Protein AF-A0A973HMG7-F1 (afdb_monomer_lite)

pLDDT: mean 90.46, std 10.55, range [50.94, 98.19]

Structure (mmCIF, N/CA/C/O backbone):
data_AF-A0A973HMG7-F1
#
_entry.id   AF-A0A973HMG7-F1
#
loop_
_atom_site.group_PDB
_atom_site.id
_atom_site.type_symbol
_atom_site.label_atom_id
_atom_site.label_alt_id
_atom_site.label_comp_id
_atom_site.label_asym_id
_atom_site.label_entity_id
_atom_site.label_seq_id
_atom_site.pdbx_PDB_ins_code
_atom_site.Cartn_x
_atom_site.Cartn_y
_atom_site.Cartn_z
_atom_site.occupancy
_atom_site.B_iso_or_equiv
_atom_site.auth_seq_id
_atom_site.auth_comp_id
_atom_site.auth_asym_id
_atom_site.auth_atom_id
_atom_site.pdbx_PDB_model_num
ATOM 1 N N . VAL A 1 1 ? -1.725 -6.687 -0.067 1.00 92.00 1 VAL A N 1
ATOM 2 C CA . VAL A 1 1 ? -1.777 -5.915 -1.331 1.00 92.00 1 VAL A CA 1
ATOM 3 C C . VAL A 1 1 ? -3.225 -5.803 -1.782 1.00 92.00 1 VAL A C 1
ATOM 5 O O . VAL A 1 1 ? -3.994 -6.691 -1.416 1.00 92.00 1 VAL A O 1
ATOM 8 N N . PRO A 1 2 ? -3.617 -4.746 -2.509 1.00 96.94 2 PRO A N 1
ATOM 9 C CA . PRO A 1 2 ? -4.951 -4.655 -3.096 1.00 96.94 2 PRO A CA 1
ATOM 10 C C . PRO A 1 2 ? -5.254 -5.838 -4.023 1.00 96.94 2 PRO A C 1
ATOM 12 O O . PRO A 1 2 ? -4.351 -6.400 -4.649 1.00 96.94 2 PRO A O 1
ATOM 15 N N . SER A 1 3 ? -6.534 -6.195 -4.126 1.00 97.19 3 SER A N 1
ATOM 16 C CA . SER A 1 3 ? -7.017 -7.292 -4.976 1.00 97.19 3 SER A CA 1
ATOM 17 C C . SER A 1 3 ? -6.638 -7.107 -6.448 1.00 97.19 3 SER A C 1
ATOM 19 O O . SER A 1 3 ? -6.283 -8.073 -7.116 1.00 97.19 3 SER A O 1
ATOM 21 N N . PHE A 1 4 ? -6.653 -5.860 -6.926 1.00 97.75 4 PHE A N 1
ATOM 22 C CA . PHE A 1 4 ? -6.268 -5.491 -8.285 1.00 97.75 4 PHE A CA 1
ATOM 23 C C . PHE A 1 4 ? -4.836 -5.931 -8.625 1.00 97.75 4 PHE A C 1
ATOM 25 O O . PHE A 1 4 ? -4.636 -6.633 -9.613 1.00 97.75 4 PHE A O 1
ATOM 32 N N . ASN A 1 5 ? -3.849 -5.602 -7.782 1.00 97.81 5 ASN A N 1
ATOM 33 C CA . ASN A 1 5 ? -2.460 -6.008 -8.019 1.00 97.81 5 ASN A CA 1
ATOM 34 C C . ASN A 1 5 ? -2.270 -7.521 -7.847 1.00 97.81 5 ASN A C 1
ATOM 36 O O . ASN A 1 5 ? -1.533 -8.127 -8.616 1.00 97.81 5 ASN A O 1
ATOM 40 N N . ALA A 1 6 ? -2.953 -8.148 -6.879 1.00 97.69 6 ALA A N 1
ATOM 41 C CA . ALA A 1 6 ? -2.867 -9.598 -6.666 1.00 97.69 6 ALA A CA 1
ATOM 42 C C . ALA A 1 6 ? -3.357 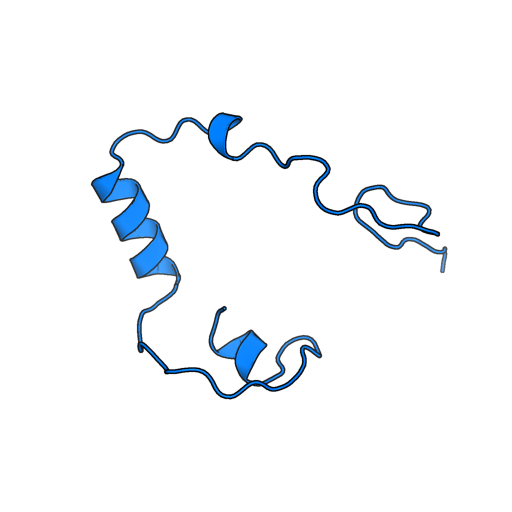-10.412 -7.878 1.00 97.69 6 ALA A C 1
ATOM 44 O O . ALA A 1 6 ? -2.810 -11.472 -8.174 1.00 97.69 6 ALA A O 1
ATOM 45 N N . ALA A 1 7 ? -4.352 -9.888 -8.599 1.00 97.69 7 ALA A N 1
ATOM 46 C CA . ALA A 1 7 ? -4.877 -10.468 -9.833 1.00 97.69 7 ALA A CA 1
ATOM 47 C C . ALA A 1 7 ? -4.022 -10.162 -11.082 1.00 97.69 7 ALA A C 1
ATOM 49 O O . ALA A 1 7 ? -4.397 -10.555 -12.185 1.00 97.69 7 ALA A O 1
ATOM 50 N N . GLY A 1 8 ? -2.892 -9.465 -10.929 1.00 97.75 8 GLY A N 1
ATOM 51 C CA . GLY A 1 8 ? -1.986 -9.106 -12.021 1.00 97.75 8 GLY A CA 1
ATOM 52 C C . GLY A 1 8 ? -2.228 -7.733 -12.656 1.00 97.75 8 GLY A C 1
ATOM 53 O O . GLY A 1 8 ? -1.693 -7.448 -13.729 1.00 97.75 8 GLY A O 1
ATOM 54 N N . GLY A 1 9 ? -3.013 -6.864 -12.012 1.00 97.50 9 GLY A N 1
ATOM 55 C CA . GLY A 1 9 ? -3.123 -5.455 -12.397 1.00 97.50 9 GLY A CA 1
ATOM 56 C C . GLY A 1 9 ? -1.750 -4.776 -12.452 1.00 97.50 9 GLY A C 1
ATOM 57 O O . GLY A 1 9 ? -0.846 -5.144 -11.703 1.00 97.50 9 GLY A O 1
ATOM 58 N N . ASP A 1 10 ? -1.577 -3.822 -13.368 1.00 96.44 10 ASP A N 1
ATOM 59 C CA . ASP A 1 10 ? -0.310 -3.127 -13.666 1.00 96.44 10 A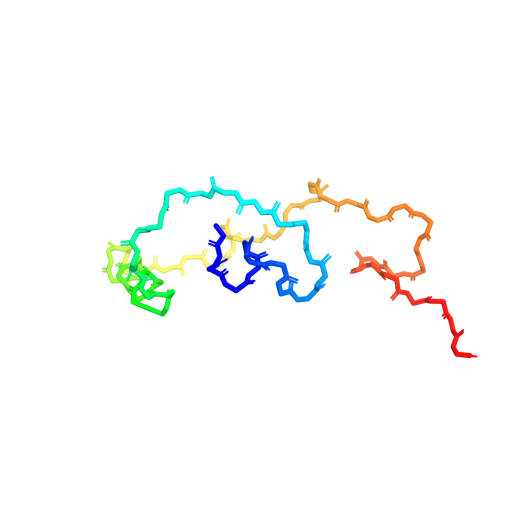SP A CA 1
ATOM 60 C C . ASP A 1 10 ? 0.882 -4.045 -14.011 1.00 96.44 10 ASP A C 1
ATOM 62 O O . ASP A 1 10 ? 2.038 -3.636 -13.929 1.00 96.44 10 ASP A O 1
ATOM 66 N N . GLY A 1 11 ? 0.621 -5.295 -14.411 1.00 96.50 11 GLY A N 1
ATOM 67 C CA . GLY A 1 11 ? 1.668 -6.255 -14.767 1.00 96.50 11 GLY A CA 1
ATOM 68 C C . GLY A 1 11 ? 2.370 -6.891 -13.565 1.00 96.50 11 GLY A C 1
ATOM 69 O O . GLY A 1 11 ? 3.437 -7.488 -13.727 1.00 96.50 11 GLY A O 1
ATOM 70 N N . TYR A 1 12 ? 1.790 -6.790 -12.366 1.00 97.38 12 TYR A N 1
ATOM 71 C CA . TYR A 1 12 ? 2.288 -7.516 -11.200 1.00 97.38 12 TYR A CA 1
ATOM 72 C C . TYR A 1 12 ? 2.154 -9.040 -11.391 1.00 97.38 12 TYR A C 1
ATOM 74 O O . TYR A 1 12 ? 1.255 -9.505 -12.095 1.00 97.38 12 TYR A O 1
ATOM 82 N N . PRO A 1 13 ? 3.016 -9.855 -10.756 1.00 97.75 13 PRO A N 1
ATOM 83 C CA . PRO A 1 13 ? 2.829 -11.300 -10.736 1.00 97.75 13 PRO A CA 1
ATOM 84 C C . PRO A 1 13 ? 1.486 -11.672 -10.105 1.00 97.75 13 PRO A C 1
ATOM 86 O O . PRO A 1 13 ? 1.125 -11.145 -9.051 1.00 97.75 13 PRO A O 1
ATOM 89 N N . VAL A 1 14 ? 0.780 -12.624 -10.717 1.00 98.06 14 VAL A N 1
ATOM 90 C CA . VAL A 1 14 ? -0.430 -13.195 -10.117 1.00 98.06 14 VAL A CA 1
ATOM 91 C C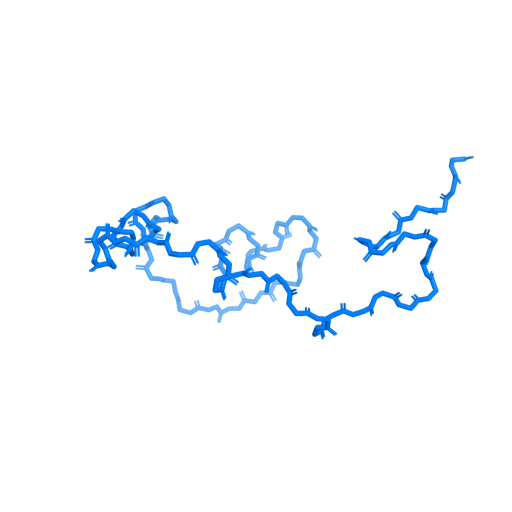 . VAL A 1 14 ? -0.037 -13.977 -8.868 1.00 98.06 14 VAL A C 1
ATOM 93 O O . VAL A 1 14 ? 0.852 -14.831 -8.913 1.00 98.06 14 VAL A O 1
ATOM 96 N N . ILE A 1 15 ? -0.714 -13.694 -7.761 1.00 97.62 15 ILE A N 1
ATOM 97 C CA . ILE A 1 15 ? -0.551 -14.398 -6.487 1.00 97.62 15 ILE A CA 1
ATOM 98 C C . ILE A 1 15 ? -1.914 -14.883 -5.985 1.00 97.62 15 ILE A C 1
ATOM 100 O O . ILE A 1 15 ? -2.942 -14.319 -6.350 1.00 97.62 15 ILE A O 1
ATOM 104 N N . ASP A 1 16 ? -1.921 -15.905 -5.125 1.00 97.06 16 ASP A N 1
ATOM 105 C CA . ASP A 1 16 ? -3.138 -16.479 -4.527 1.00 97.06 16 ASP A CA 1
ATOM 106 C C . ASP A 1 16 ? -3.207 -16.185 -3.011 1.00 97.06 16 ASP A C 1
ATOM 108 O O . ASP A 1 16 ? -2.726 -16.981 -2.197 1.00 97.06 16 ASP A O 1
ATOM 112 N N . PRO A 1 17 ? -3.693 -14.995 -2.599 1.00 95.12 17 PRO A N 1
ATOM 113 C CA . PRO A 1 17 ? -3.801 -14.621 -1.196 1.00 95.12 17 PRO A CA 1
ATOM 114 C C . PRO A 1 17 ? -5.183 -14.944 -0.610 1.00 95.12 17 PRO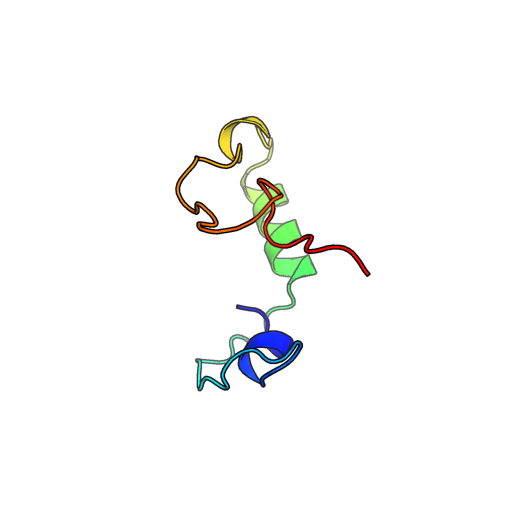 A C 1
ATOM 116 O O . PRO A 1 17 ? -6.189 -15.057 -1.308 1.00 95.12 17 PRO A O 1
ATOM 119 N N . VAL A 1 18 ? -5.269 -14.957 0.722 1.00 97.00 18 VAL A N 1
ATOM 120 C CA . VAL A 1 18 ? -6.566 -14.926 1.413 1.00 97.00 18 VAL A CA 1
ATOM 121 C C . VAL A 1 18 ? -7.248 -13.578 1.161 1.00 97.00 18 VAL A C 1
ATOM 123 O O . VAL A 1 18 ? -6.750 -12.526 1.568 1.00 97.00 18 VAL A O 1
ATOM 126 N N . MET A 1 19 ? -8.413 -13.614 0.516 1.00 95.75 19 MET A N 1
ATOM 127 C CA . MET A 1 19 ? -9.195 -12.424 0.181 1.00 95.75 19 MET A CA 1
ATOM 128 C C . MET A 1 19 ? -10.034 -11.960 1.374 1.00 95.75 19 MET A C 1
ATOM 130 O O . MET A 1 19 ? -11.069 -12.545 1.682 1.00 95.75 19 MET A O 1
ATOM 134 N N . THR A 1 20 ? -9.602 -10.884 2.037 1.00 96.12 20 THR A N 1
ATOM 135 C CA . THR A 1 20 ? -10.271 -10.349 3.241 1.00 96.12 20 THR A CA 1
ATOM 136 C C . THR A 1 20 ? -11.607 -9.663 2.954 1.00 96.12 20 THR A C 1
ATOM 138 O O . THR A 1 20 ? -12.423 -9.518 3.857 1.00 96.12 20 THR A O 1
ATOM 141 N N . GLY A 1 21 ? -11.826 -9.206 1.716 1.00 95.88 21 GLY A N 1
ATOM 142 C CA . GLY A 1 21 ? -13.017 -8.447 1.321 1.00 95.88 21 GLY A CA 1
ATOM 143 C C . GLY A 1 21 ? -13.065 -7.008 1.851 1.00 95.88 21 GLY A C 1
ATOM 144 O O . GLY A 1 21 ? -14.046 -6.310 1.609 1.00 95.88 21 GLY A O 1
ATOM 145 N N . TYR A 1 22 ? -12.028 -6.546 2.554 1.00 97.56 22 TYR A N 1
ATOM 146 C CA . TYR A 1 22 ? -11.968 -5.174 3.051 1.00 97.56 22 TYR A CA 1
ATOM 147 C C . TYR A 1 22 ? -11.670 -4.179 1.929 1.00 97.56 22 TYR A C 1
ATOM 149 O O . TYR A 1 22 ? -10.784 -4.401 1.103 1.00 97.56 22 TYR A O 1
ATOM 157 N N . VAL A 1 23 ? -12.396 -3.062 1.939 1.00 97.69 23 VAL A N 1
ATOM 158 C CA . VAL A 1 23 ? -12.167 -1.932 1.034 1.00 97.69 23 VAL A CA 1
ATOM 159 C C . VAL A 1 23 ? -10.964 -1.136 1.534 1.00 97.69 23 VAL A C 1
ATOM 161 O O . VAL A 1 23 ? -10.878 -0.810 2.717 1.00 97.69 23 VAL A O 1
ATOM 164 N N . ASP A 1 24 ? -10.040 -0.809 0.639 1.00 97.12 24 ASP A N 1
ATOM 165 C CA . ASP A 1 24 ? -8.799 -0.088 0.941 1.00 97.12 24 ASP A CA 1
ATOM 166 C C . ASP A 1 24 ? -9.035 1.261 1.639 1.00 97.12 24 ASP A C 1
ATOM 168 O O . ASP A 1 24 ? -8.410 1.544 2.665 1.00 97.12 24 ASP A O 1
ATOM 172 N N . ALA A 1 25 ? -9.987 2.053 1.142 1.00 98.06 25 ALA A N 1
ATOM 173 C CA . ALA A 1 25 ? -10.367 3.334 1.726 1.00 98.06 25 ALA A CA 1
ATOM 174 C C . ALA A 1 25 ? -10.902 3.185 3.160 1.00 98.06 25 ALA A C 1
ATOM 176 O O . ALA A 1 25 ? -10.572 3.997 4.023 1.00 98.06 25 ALA A O 1
ATOM 177 N N . GLU A 1 26 ? -11.679 2.133 3.434 1.00 98.19 26 GLU A N 1
ATOM 178 C CA . GLU A 1 26 ? -12.211 1.867 4.775 1.00 98.19 26 GLU A CA 1
ATOM 179 C C . GLU A 1 26 ? -11.100 1.450 5.743 1.00 98.19 26 GLU A C 1
ATOM 181 O O . GLU A 1 26 ? -11.036 1.948 6.866 1.00 98.19 26 GLU A O 1
ATOM 186 N N . VAL A 1 27 ? -10.177 0.590 5.303 1.00 98.00 27 VAL A N 1
ATOM 187 C CA . VAL A 1 27 ? -9.026 0.177 6.120 1.00 98.00 27 VAL A CA 1
ATOM 188 C C . VAL A 1 27 ? -8.164 1.386 6.491 1.00 98.00 27 VAL A C 1
ATOM 190 O O . VAL A 1 27 ? -7.801 1.542 7.659 1.00 98.00 27 VAL A O 1
ATOM 193 N N . LEU A 1 28 ? -7.874 2.270 5.530 1.00 96.94 28 LEU A N 1
ATOM 194 C CA . LEU A 1 28 ? -7.083 3.477 5.779 1.00 96.94 28 LEU A CA 1
ATOM 195 C C . LEU A 1 28 ? -7.816 4.471 6.692 1.00 96.94 28 LEU A C 1
ATOM 197 O O . LEU A 1 28 ? -7.217 5.022 7.618 1.00 96.94 28 LEU A O 1
ATOM 201 N N . TYR A 1 29 ? -9.116 4.675 6.472 1.00 97.06 29 TYR A N 1
ATOM 202 C CA . TYR A 1 29 ? -9.939 5.533 7.323 1.00 97.06 29 TYR A CA 1
ATOM 203 C C . TYR A 1 29 ? -9.974 5.027 8.771 1.00 97.06 29 TYR A C 1
ATOM 205 O O . TYR A 1 29 ? -9.734 5.794 9.709 1.00 97.06 29 TYR A O 1
ATOM 213 N N . SER A 1 30 ? -10.221 3.730 8.957 1.00 97.88 30 SER A N 1
ATOM 214 C CA . SER A 1 30 ? -10.244 3.092 10.272 1.00 97.88 30 SER A CA 1
ATOM 215 C C . SER A 1 30 ? -8.890 3.190 10.985 1.00 97.88 30 SER A C 1
ATOM 217 O O . SER A 1 30 ? -8.857 3.473 12.185 1.00 97.88 30 SER A O 1
ATOM 219 N N . PHE A 1 31 ? -7.776 3.058 10.256 1.00 96.81 31 PHE A N 1
ATOM 220 C CA . PHE A 1 31 ? -6.433 3.293 10.793 1.00 96.81 31 PHE A CA 1
ATOM 221 C C . PHE A 1 31 ? -6.262 4.731 11.316 1.00 96.81 31 PHE A C 1
ATOM 223 O O . PHE A 1 31 ? -5.870 4.922 12.468 1.00 96.81 31 PHE A O 1
ATOM 230 N N . PHE A 1 32 ? -6.620 5.748 10.523 1.00 96.81 32 PHE A N 1
ATOM 231 C CA . PHE A 1 32 ? -6.533 7.148 10.960 1.00 96.81 32 PHE A CA 1
ATOM 232 C C . PHE A 1 32 ? -7.418 7.441 12.169 1.00 96.81 32 PHE A C 1
ATOM 234 O O . PHE A 1 32 ? -6.994 8.131 13.099 1.00 96.81 32 PHE A O 1
ATOM 241 N N . LYS A 1 33 ? -8.629 6.881 12.190 1.00 97.00 33 LYS A N 1
ATOM 242 C CA . LYS A 1 33 ? -9.558 7.041 13.309 1.00 97.00 33 LYS A CA 1
ATOM 243 C C . LYS A 1 33 ? -9.019 6.424 14.600 1.00 97.00 33 LYS A C 1
ATOM 245 O O . LYS A 1 33 ? -9.208 7.008 15.663 1.00 97.00 33 LYS A O 1
ATOM 250 N N . GLN A 1 34 ? -8.359 5.268 14.517 1.00 96.94 34 GLN A N 1
ATOM 251 C CA . GLN A 1 34 ? -7.764 4.601 15.676 1.00 96.94 34 GLN A CA 1
ATOM 252 C C . GLN A 1 34 ? -6.521 5.334 16.195 1.00 96.94 34 GLN A C 1
ATOM 254 O O . GLN A 1 34 ? -6.366 5.474 17.406 1.00 96.94 34 GLN A O 1
ATOM 259 N N . GLN A 1 35 ? -5.659 5.812 15.296 1.00 95.56 35 GLN A N 1
ATOM 260 C CA . GLN A 1 35 ? -4.427 6.512 15.6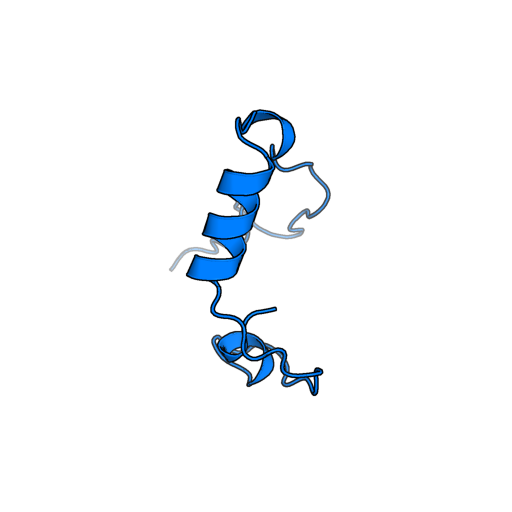65 1.00 95.56 35 GLN A CA 1
ATOM 261 C C . GLN A 1 35 ? -4.706 7.921 16.222 1.00 95.56 35 GLN A C 1
ATOM 263 O O . GLN A 1 35 ? -3.951 8.432 17.048 1.00 95.56 35 GLN A O 1
ATOM 268 N N . GLY A 1 36 ? -5.806 8.554 15.797 1.00 94.56 36 GLY A N 1
ATOM 269 C CA . GLY A 1 36 ? -6.286 9.852 16.282 1.00 94.56 36 GLY A CA 1
ATOM 270 C C . GLY A 1 36 ? -5.488 11.046 15.750 1.00 94.56 36 GLY A C 1
ATOM 271 O O . GLY A 1 36 ? -6.075 11.989 15.226 1.00 94.56 36 GLY A O 1
ATOM 272 N N . ASN A 1 37 ? -4.158 11.000 15.845 1.00 95.06 37 ASN A N 1
ATOM 273 C CA . ASN A 1 37 ? -3.242 11.971 15.248 1.00 95.06 37 ASN A CA 1
ATOM 274 C C . ASN A 1 37 ? -2.139 11.253 14.470 1.00 95.06 37 ASN A C 1
ATOM 276 O O . ASN A 1 37 ? -1.508 10.335 14.986 1.00 95.06 37 ASN A O 1
ATOM 280 N N . ILE A 1 38 ? -1.884 11.698 13.242 1.00 95.25 38 ILE A N 1
ATOM 281 C CA . ILE A 1 38 ? -0.838 11.135 12.387 1.00 95.25 38 ILE A CA 1
ATOM 282 C C . ILE A 1 38 ? 0.352 12.082 12.372 1.00 95.25 38 ILE A C 1
ATOM 284 O O . ILE A 1 38 ? 0.243 13.222 11.919 1.00 95.25 38 ILE A O 1
ATOM 288 N N . VAL A 1 39 ? 1.509 11.598 12.817 1.00 94.94 39 VAL A N 1
ATOM 289 C CA . VAL A 1 39 ? 2.773 12.318 12.674 1.00 94.94 39 VAL A CA 1
ATOM 290 C C . VAL A 1 39 ? 3.396 11.901 11.343 1.00 94.94 39 VAL A C 1
ATOM 292 O O . VAL A 1 39 ? 4.032 10.859 11.237 1.00 94.94 39 VAL A O 1
ATOM 295 N N . ALA A 1 40 ? 3.202 12.710 10.298 1.00 92.81 40 ALA A N 1
ATOM 296 C CA . ALA A 1 40 ? 3.614 12.357 8.933 1.00 92.81 40 ALA A CA 1
ATOM 297 C C . ALA A 1 40 ? 5.106 11.989 8.810 1.00 92.81 40 ALA A C 1
ATOM 299 O O . ALA A 1 40 ? 5.462 11.133 8.003 1.00 92.81 40 ALA A O 1
ATOM 300 N N . SER A 1 41 ? 5.975 12.583 9.636 1.00 94.38 41 SER A N 1
ATOM 301 C CA . SER A 1 41 ? 7.409 12.283 9.624 1.00 94.38 41 SER A CA 1
ATOM 302 C C . SER A 1 41 ? 7.741 10.842 10.023 1.00 94.38 41 SER A C 1
ATOM 304 O O . SER A 1 41 ? 8.794 10.351 9.623 1.00 94.38 41 SER A O 1
ATOM 306 N N . GLU A 1 42 ? 6.864 10.147 10.756 1.00 93.38 42 GLU A N 1
ATOM 307 C CA . GLU A 1 42 ? 7.028 8.721 11.092 1.00 93.38 42 GLU A CA 1
ATOM 308 C C . GLU A 1 42 ? 6.947 7.816 9.853 1.00 93.38 42 GLU A C 1
ATOM 310 O O . GLU A 1 42 ? 7.498 6.719 9.852 1.00 93.38 42 GLU A O 1
ATOM 315 N N . PHE A 1 43 ? 6.313 8.296 8.780 1.00 92.50 43 PHE A N 1
ATOM 316 C CA . PHE A 1 43 ? 6.164 7.595 7.503 1.00 92.50 43 PHE A CA 1
ATOM 317 C C . PHE A 1 43 ? 7.132 8.115 6.435 1.00 92.50 43 PHE A C 1
ATOM 319 O O . PHE A 1 43 ? 6.968 7.811 5.252 1.00 92.50 43 PHE A O 1
ATOM 326 N N . THR A 1 44 ? 8.138 8.907 6.829 1.00 92.19 44 THR A N 1
ATOM 327 C CA . THR A 1 44 ? 9.180 9.368 5.903 1.00 92.19 44 THR A CA 1
ATOM 328 C C . THR A 1 44 ? 9.861 8.144 5.287 1.00 92.19 44 THR A C 1
ATOM 330 O O . THR A 1 44 ? 10.342 7.291 6.041 1.00 92.19 44 THR A O 1
ATOM 333 N N . PRO A 1 45 ? 9.924 8.031 3.947 1.00 87.62 45 PRO A N 1
ATOM 334 C CA . PRO A 1 45 ? 10.596 6.916 3.302 1.00 87.62 45 PRO A CA 1
ATOM 335 C C . PRO A 1 45 ? 12.031 6.803 3.809 1.00 87.62 45 PRO A C 1
ATOM 337 O O . PRO A 1 45 ? 12.786 7.775 3.813 1.00 87.62 45 PRO A O 1
ATOM 340 N N . SER A 1 46 ? 12.410 5.607 4.244 1.00 80.50 46 SER A N 1
ATOM 341 C CA . SER A 1 46 ? 13.816 5.294 4.467 1.00 80.50 46 SER A CA 1
ATOM 342 C C . SER A 1 46 ? 14.423 4.801 3.154 1.00 80.50 46 SER A C 1
ATOM 344 O O . SER A 1 46 ? 13.706 4.305 2.285 1.00 80.50 46 SER A O 1
ATOM 346 N N . ASN A 1 47 ? 15.746 4.905 3.001 1.00 76.12 47 ASN A N 1
ATOM 347 C CA . ASN A 1 47 ? 16.490 4.424 1.824 1.00 76.12 47 ASN A CA 1
ATOM 348 C C . ASN A 1 47 ? 16.513 2.875 1.720 1.00 76.12 47 ASN A C 1
ATOM 350 O O . ASN A 1 47 ? 17.525 2.282 1.357 1.00 76.12 47 ASN A O 1
ATOM 354 N N . GLN A 1 48 ? 15.419 2.207 2.096 1.00 81.31 48 GLN A N 1
ATOM 355 C CA . GLN A 1 48 ? 15.229 0.756 2.084 1.00 81.31 48 GLN A CA 1
ATOM 356 C C . GLN A 1 48 ? 15.142 0.181 0.670 1.00 81.31 48 GLN A C 1
ATOM 358 O O . GLN A 1 48 ? 15.452 -0.990 0.471 1.00 81.31 48 GLN A O 1
ATOM 363 N N . VAL A 1 49 ? 14.735 0.992 -0.306 1.00 86.88 49 VAL A N 1
ATOM 364 C CA . VAL A 1 49 ? 14.716 0.620 -1.721 1.00 86.88 49 VAL A CA 1
ATOM 365 C C . VAL A 1 49 ? 15.577 1.616 -2.480 1.00 86.88 49 VAL A C 1
ATOM 367 O O . VAL A 1 49 ? 15.396 2.825 -2.354 1.00 86.88 49 VAL A O 1
ATOM 370 N N . VAL A 1 50 ? 16.521 1.099 -3.261 1.00 87.06 50 VAL A N 1
ATOM 371 C CA . VAL A 1 50 ? 17.412 1.890 -4.111 1.00 87.06 50 VAL A CA 1
ATOM 372 C C . VAL A 1 50 ? 17.338 1.325 -5.521 1.00 87.06 50 VAL A C 1
ATOM 374 O O . VAL A 1 50 ? 17.581 0.137 -5.729 1.00 87.06 50 VAL A O 1
ATOM 377 N N . TYR A 1 51 ? 17.020 2.180 -6.490 1.00 86.44 51 TYR A N 1
ATOM 378 C CA . TYR A 1 51 ? 17.087 1.824 -7.902 1.00 86.44 51 TYR A CA 1
ATOM 379 C C . TYR A 1 51 ? 18.534 1.944 -8.378 1.00 86.44 51 TYR A C 1
ATOM 381 O O . TYR A 1 51 ? 19.095 3.037 -8.422 1.00 86.44 51 TYR A O 1
ATOM 389 N N . THR A 1 52 ? 19.154 0.817 -8.716 1.00 85.62 52 THR A N 1
ATOM 390 C CA . THR A 1 52 ? 20.468 0.800 -9.365 1.00 85.62 52 THR A CA 1
ATOM 391 C C . THR A 1 52 ? 20.290 0.903 -10.879 1.00 85.62 52 THR A C 1
ATOM 393 O O . THR A 1 52 ? 19.298 0.424 -11.423 1.00 85.62 52 THR A O 1
ATOM 396 N N . ASN A 1 53 ? 21.245 1.538 -11.567 1.00 84.25 53 ASN A N 1
ATOM 397 C CA . ASN A 1 53 ? 21.188 1.770 -13.019 1.00 84.25 53 ASN A CA 1
ATOM 398 C C . ASN A 1 53 ? 19.948 2.573 -13.471 1.00 84.25 53 ASN A C 1
ATOM 400 O O . ASN A 1 53 ? 19.320 2.243 -14.473 1.00 84.25 53 ASN A O 1
ATOM 404 N N . SER A 1 54 ? 19.586 3.611 -12.714 1.00 84.88 54 SER A N 1
ATOM 405 C CA . SER A 1 54 ? 18.476 4.522 -13.008 1.00 84.88 54 SER A CA 1
ATOM 406 C C . SER A 1 54 ? 18.962 5.966 -12.928 1.00 84.88 54 SER A C 1
ATOM 408 O O . SER A 1 54 ? 19.651 6.318 -11.971 1.00 84.88 54 SER A O 1
ATOM 410 N N . ASP A 1 55 ? 18.556 6.810 -13.878 1.00 81.44 55 ASP A N 1
ATOM 411 C CA . ASP A 1 55 ? 18.870 8.248 -13.869 1.00 81.44 55 ASP A CA 1
ATOM 412 C C . ASP A 1 55 ? 17.949 9.057 -12.935 1.00 81.44 55 ASP A C 1
ATOM 414 O O . ASP A 1 55 ? 18.131 10.261 -12.753 1.00 81.44 55 ASP A O 1
ATOM 418 N N . SER A 1 56 ? 16.965 8.409 -12.300 1.00 82.12 56 SER A N 1
ATOM 419 C CA . SER A 1 56 ? 16.123 9.023 -11.271 1.00 82.12 56 SER A CA 1
ATOM 420 C C . SER A 1 56 ? 16.121 8.219 -9.969 1.00 82.12 56 SER A C 1
ATOM 422 O O . SER A 1 56 ? 16.066 6.984 -9.959 1.00 82.12 56 SER A O 1
ATOM 424 N N . VAL A 1 57 ? 16.129 8.958 -8.853 1.00 79.12 57 VAL A N 1
ATOM 425 C CA . VAL A 1 57 ? 16.035 8.429 -7.481 1.00 79.12 57 VAL A CA 1
ATOM 426 C C . VAL A 1 57 ? 14.703 7.725 -7.207 1.00 79.12 57 VAL A C 1
ATOM 428 O O . VAL A 1 57 ? 14.627 6.887 -6.315 1.00 79.12 57 VAL A O 1
ATOM 431 N N . ASN A 1 58 ? 13.674 8.016 -8.007 1.00 80.06 5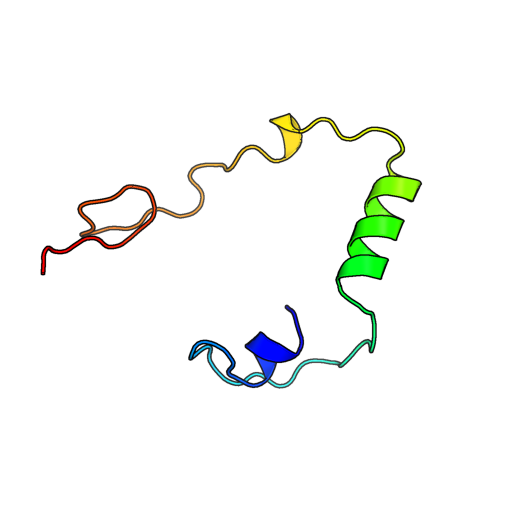8 ASN A N 1
ATOM 432 C CA . ASN A 1 58 ? 12.354 7.391 -7.929 1.00 80.06 58 ASN A CA 1
ATOM 433 C C . ASN A 1 58 ? 12.203 6.196 -8.891 1.00 80.06 58 ASN A C 1
ATOM 435 O O . ASN A 1 58 ? 11.100 5.679 -9.049 1.00 80.06 58 ASN A O 1
ATOM 439 N N . GLY A 1 59 ? 13.285 5.768 -9.548 1.00 79.50 59 GLY A N 1
ATOM 440 C CA . GLY A 1 59 ? 13.246 4.780 -10.626 1.00 79.50 59 GLY A CA 1
ATOM 441 C C . GLY A 1 59 ? 13.289 5.434 -12.007 1.00 79.50 59 GLY A C 1
ATOM 442 O O . GLY A 1 59 ? 13.626 6.607 -12.129 1.00 79.50 59 GLY A O 1
ATOM 443 N N . CYS A 1 60 ? 13.016 4.657 -13.051 1.00 69.25 60 CYS A N 1
ATOM 444 C CA . CYS A 1 60 ? 13.514 4.924 -14.402 1.00 69.25 60 CYS A CA 1
ATOM 445 C C . CYS A 1 60 ? 13.091 6.277 -15.018 1.00 69.25 60 CYS A C 1
ATOM 447 O O . CYS A 1 60 ? 11.906 6.597 -15.068 1.00 69.25 60 CYS A O 1
ATOM 449 N N . LEU A 1 61 ? 14.060 6.990 -15.604 1.00 67.12 61 LEU A N 1
ATOM 450 C CA . LEU A 1 61 ? 13.884 7.835 -16.789 1.00 67.12 61 LEU A CA 1
ATOM 451 C C . LEU A 1 61 ? 15.090 7.581 -17.701 1.00 67.12 61 LEU A C 1
ATOM 453 O O . LEU A 1 61 ? 16.160 8.112 -17.441 1.00 67.12 61 LEU A O 1
ATOM 457 N N . ILE A 1 62 ? 14.933 6.766 -18.744 1.00 58.28 62 ILE A N 1
ATOM 458 C CA . ILE A 1 62 ? 15.876 6.754 -19.869 1.00 58.28 62 ILE A CA 1
ATOM 459 C C . ILE A 1 62 ? 15.108 7.367 -21.035 1.00 58.28 62 ILE A C 1
ATOM 461 O O . ILE A 1 62 ? 14.117 6.795 -21.476 1.00 58.28 62 ILE A O 1
ATOM 465 N N . ASN A 1 63 ? 15.516 8.587 -21.387 1.00 61.44 63 ASN A N 1
ATOM 466 C CA . ASN A 1 63 ? 14.931 9.530 -22.350 1.00 61.44 63 ASN A CA 1
ATOM 467 C C . ASN A 1 63 ? 14.212 8.875 -23.555 1.00 61.44 63 ASN A C 1
ATOM 469 O O . ASN A 1 63 ? 14.713 7.886 -24.088 1.00 61.44 63 ASN A O 1
ATOM 473 N N . GLU A 1 64 ? 13.083 9.471 -23.979 1.00 50.94 64 GLU A N 1
ATOM 474 C CA . GLU A 1 64 ? 12.353 9.157 -25.229 1.00 50.94 64 GLU A CA 1
ATOM 475 C C . GLU A 1 64 ? 13.245 9.165 -26.482 1.00 50.94 64 GLU A C 1
ATOM 477 O O . GLU A 1 64 ? 14.114 10.065 -26.594 1.00 50.94 64 GLU A O 1
#

Sequence (64 aa):
VPSFNAAGGDGYPVIDPVMTGYVDAEVLYSFFKQQGNIVASEFTPSNQVVYTNSDSVNGCLINE

Foldseek 3Di:
DDPCLCCQHPNHDNDDDDDPVDDPVVVVVVVCVVVVDDPVVVVPDDPPDADPPAPDRVGHDDDD

Secondary structure (DSSP, 8-state):
--HHHHTTGGGPPP---------HHHHHHHHHHHHSS--GGGGPPPTT---SS-SSTTS-----

Radius of gyration: 16.66 Å; chains: 1; bounding box: 34×29×42 Å